Protein AF-0000000085034237 (afdb_homodimer)

Nearest PDB structures (foldseek):
  7b90-assembly1_E  TM=6.264E-01  e=4.190E-01  Thermus thermophilus HB8
  2lqj-assembly1_A  TM=6.783E-01  e=7.336E+00  Mycobacterium tuberculosis
  5xg3-assembly1_B  TM=3.775E-01  e=8.154E-01  Bacillus subtilis subsp. subtilis str. 168
  6i05-assembly1_A  TM=3.470E-01  e=2.703E+00  Pseudomonas aeruginosa
  7b90-assembly1_E  TM=6.260E-01  e=4.190E-01  Thermus thermophilus HB8

Sequence (158 aa):
MKEFEKVAELVRRLGGGYVRYVKWSYAPATDTYHLKIYLVKPVEWRVLSEIVKELERGFSVRVYAPHAHALRLDLKKKIMKEFEKVAELVRRLGGGYVRYVKWSYAPATDTYHLKIYLVKPVEWRVLSEIVKELERGFSVRVYAPHAHALRLDLKKKI

Secondary structure (DSSP, 8-state):
-HHHHHHHHHHHHHHGGGEEEEEEEEETTTTEEEEEEEESSPEEHHHHHHHHHHHTTTEEEEEE-TTTSEEEEEEEE--/-HHHHHHHHHHHHHHGGGEEEEEEEEETTTTEEEEEEEESSPEEHHHHHHHHHHHTTTEEEEEE-TTTSEEEEEEEE--

Structure (mmCIF, N/CA/C/O backbone):
data_AF-0000000085034237-model_v1
#
loop_
_entity.id
_entity.type
_entity.pdbx_description
1 polymer 'Uncharacterized protein'
#
loop_
_atom_site.group_PDB
_atom_site.id
_atom_site.type_symbol
_atom_site.label_atom_id
_atom_site.label_alt_id
_atom_site.label_comp_id
_atom_site.label_asym_id
_atom_site.label_entity_id
_atom_site.label_seq_id
_atom_site.pdbx_PDB_ins_code
_atom_site.Cartn_x
_atom_site.Cartn_y
_atom_site.Cartn_z
_atom_site.occupancy
_atom_site.B_iso_or_equiv
_atom_site.auth_seq_id
_atom_site.auth_comp_id
_atom_site.auth_asym_id
_atom_site.auth_atom_id
_atom_site.pdbx_PDB_model_num
ATOM 1 N N . MET A 1 1 ? -1.5 -16.875 -18.328 1 61.69 1 MET A N 1
ATOM 2 C CA . MET A 1 1 ? -1.29 -15.508 -18.797 1 61.69 1 MET A CA 1
ATOM 3 C C . MET A 1 1 ? -2.605 -14.734 -18.828 1 61.69 1 MET A C 1
ATOM 5 O O . MET A 1 1 ? -2.686 -13.609 -18.344 1 61.69 1 MET A O 1
ATOM 9 N N . LYS A 1 2 ? -3.73 -15.414 -19.125 1 76.06 2 LYS A N 1
ATOM 10 C CA . LYS A 1 2 ? -5.051 -14.805 -19.234 1 76.06 2 LYS A CA 1
ATOM 11 C C . LYS A 1 2 ? -5.559 -14.328 -17.875 1 76.06 2 LYS A C 1
ATOM 13 O O . LYS A 1 2 ? -6.125 -13.242 -17.766 1 76.06 2 LYS A O 1
ATOM 18 N N . GLU A 1 3 ? -5.137 -15.07 -16.859 1 79.94 3 GLU A N 1
ATOM 19 C CA . GLU A 1 3 ? -5.664 -14.781 -15.523 1 79.94 3 GLU A CA 1
ATOM 20 C C . GLU A 1 3 ? -5.102 -13.461 -14.984 1 79.94 3 GLU A C 1
ATOM 22 O O . GLU A 1 3 ? -5.848 -12.641 -14.453 1 79.94 3 GLU A O 1
ATOM 27 N N . PHE A 1 4 ? -3.838 -13.164 -15.344 1 86.56 4 PHE A N 1
ATOM 28 C CA . PHE A 1 4 ? -3.25 -11.984 -14.727 1 86.56 4 PHE A CA 1
ATOM 29 C C . PHE A 1 4 ? -3.525 -10.734 -15.555 1 86.56 4 PHE A C 1
ATOM 31 O O . PHE A 1 4 ? -3.42 -9.617 -15.055 1 86.56 4 PHE A O 1
ATOM 38 N N . GLU A 1 5 ? -3.9 -10.984 -16.812 1 87.88 5 GLU A N 1
ATOM 39 C CA . GLU A 1 5 ? -4.426 -9.859 -17.578 1 87.88 5 GLU A CA 1
ATOM 40 C C . GLU A 1 5 ? -5.727 -9.336 -16.969 1 87.88 5 GLU A C 1
ATOM 42 O O . GLU A 1 5 ? -5.945 -8.125 -16.906 1 87.88 5 GLU A O 1
ATOM 47 N N . LYS A 1 6 ? -6.496 -10.312 -16.516 1 90.12 6 LYS A N 1
ATOM 48 C CA . LYS A 1 6 ? -7.746 -9.945 -15.852 1 90.12 6 LYS A CA 1
ATOM 49 C C . LYS A 1 6 ? -7.48 -9.219 -14.539 1 90.12 6 LYS A C 1
ATOM 51 O O . LYS A 1 6 ? -8.195 -8.281 -14.18 1 90.12 6 LYS A O 1
ATOM 56 N N . VAL A 1 7 ? -6.453 -9.695 -13.852 1 91.5 7 VAL A N 1
ATOM 57 C CA . VAL A 1 7 ? -6.062 -9.062 -12.594 1 91.5 7 VAL A CA 1
ATOM 58 C C . VAL A 1 7 ? -5.602 -7.633 -12.852 1 91.5 7 VAL A C 1
ATOM 60 O O . VAL A 1 7 ? -6.008 -6.707 -12.148 1 91.5 7 VAL A O 1
ATOM 63 N N . ALA A 1 8 ? -4.801 -7.438 -13.914 1 91.88 8 ALA A N 1
ATOM 64 C CA . ALA A 1 8 ? -4.312 -6.105 -14.258 1 91.88 8 ALA A CA 1
ATOM 65 C C . ALA A 1 8 ? -5.469 -5.18 -14.641 1 91.88 8 ALA A C 1
ATOM 67 O O . ALA A 1 8 ? -5.488 -4.012 -14.25 1 91.88 8 ALA A O 1
ATOM 68 N N . GLU A 1 9 ? -6.402 -5.734 -15.367 1 92.56 9 GLU A N 1
ATOM 69 C CA . GLU A 1 9 ? -7.57 -4.957 -15.773 1 92.56 9 GLU A CA 1
ATOM 70 C C . GLU A 1 9 ? -8.414 -4.559 -14.562 1 92.56 9 GLU A C 1
ATOM 72 O O . GLU A 1 9 ? -8.914 -3.436 -14.492 1 92.56 9 GLU A O 1
ATOM 77 N N . LEU A 1 10 ? -8.586 -5.43 -13.656 1 93.31 10 LEU A N 1
ATOM 78 C CA . LEU A 1 10 ? -9.312 -5.156 -12.43 1 93.31 10 LEU A CA 1
ATOM 79 C C . LEU A 1 10 ? -8.664 -4.008 -11.656 1 93.31 10 LEU A C 1
ATOM 81 O O . LEU A 1 10 ? -9.352 -3.088 -11.211 1 93.31 10 LEU A O 1
ATOM 85 N N . VAL A 1 11 ? -7.355 -4.055 -11.539 1 93.62 11 VAL A N 1
ATOM 86 C CA . VAL A 1 11 ? -6.602 -3.043 -10.805 1 93.62 11 VAL A CA 1
ATOM 87 C C . VAL A 1 11 ? -6.746 -1.69 -11.5 1 93.62 11 VAL A C 1
ATOM 89 O O . VAL A 1 11 ? -6.938 -0.666 -10.836 1 93.62 11 VAL A O 1
ATOM 92 N N . ARG A 1 12 ? -6.734 -1.669 -12.82 1 94.19 12 ARG A N 1
ATOM 93 C CA . ARG A 1 12 ? -6.895 -0.429 -13.57 1 94.19 12 ARG A CA 1
ATOM 94 C C . ARG A 1 12 ? -8.297 0.139 -13.391 1 94.19 12 ARG A C 1
ATOM 96 O O . ARG A 1 12 ? -8.469 1.348 -13.211 1 94.19 12 ARG A O 1
ATOM 103 N N . ARG A 1 13 ? -9.211 -0.736 -13.391 1 95.06 13 ARG A N 1
ATOM 104 C CA . ARG A 1 13 ? -10.602 -0.32 -13.266 1 95.06 13 ARG A CA 1
ATOM 105 C C . ARG A 1 13 ? -10.883 0.241 -11.875 1 95.06 13 ARG A C 1
ATOM 107 O O . ARG A 1 13 ? -11.422 1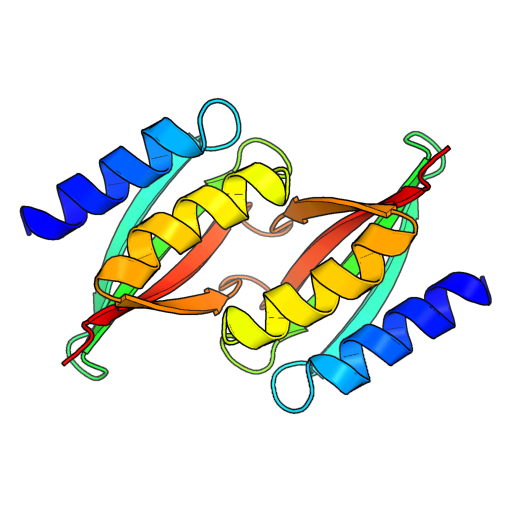.343 -11.742 1 95.06 13 ARG A O 1
ATOM 114 N N . LEU A 1 14 ? -10.445 -0.408 -10.867 1 94.19 14 LEU A N 1
ATOM 115 C CA . LEU A 1 14 ? -10.711 0.003 -9.492 1 94.19 14 LEU A CA 1
ATOM 116 C C . LEU A 1 14 ? -9.836 1.184 -9.094 1 94.19 14 LEU A C 1
ATOM 118 O O . LEU A 1 14 ? -10.258 2.043 -8.32 1 94.19 14 LEU A O 1
ATOM 122 N N . GLY A 1 15 ? -8.586 1.184 -9.625 1 94.06 15 GLY A N 1
ATOM 123 C CA . GLY A 1 15 ? -7.668 2.266 -9.312 1 94.06 15 GLY A CA 1
ATOM 124 C C . GLY A 1 15 ? -8.039 3.578 -9.977 1 94.06 15 GLY A C 1
ATOM 125 O O . GLY A 1 15 ? -7.676 4.652 -9.492 1 94.06 15 GLY A O 1
ATOM 126 N N . GLY A 1 16 ? -8.727 3.402 -11.156 1 91.69 16 GLY A N 1
ATOM 127 C CA . GLY A 1 16 ? -9.219 4.574 -11.859 1 91.69 16 GLY A CA 1
ATOM 128 C C . GLY A 1 16 ? -8.141 5.598 -12.148 1 91.69 16 GLY A C 1
ATOM 129 O O . GLY A 1 16 ? -7.078 5.254 -12.688 1 91.69 16 GLY A O 1
ATOM 130 N N . GLY A 1 17 ? -8.422 6.902 -11.742 1 91.75 17 GLY A N 1
ATOM 131 C CA . GLY A 1 17 ? -7.559 8.023 -12.062 1 91.75 17 GLY A CA 1
ATOM 132 C C . GLY A 1 17 ? -6.25 8.008 -11.289 1 91.75 17 GLY A C 1
ATOM 133 O O . GLY A 1 17 ? -5.352 8.805 -11.57 1 91.75 17 GLY A O 1
ATOM 134 N N . TYR A 1 18 ? -6.094 7.059 -10.422 1 93.81 18 TYR A N 1
ATOM 135 C CA . TYR A 1 18 ? -4.863 6.973 -9.648 1 93.81 18 TYR A CA 1
ATOM 136 C C . TYR A 1 18 ? -3.809 6.16 -10.391 1 93.81 18 TYR A C 1
ATOM 138 O O . TYR A 1 18 ? -2.613 6.27 -10.109 1 93.81 18 TYR A O 1
ATOM 146 N N . VAL A 1 19 ? -4.223 5.242 -11.312 1 93.62 19 VAL A N 1
ATOM 147 C CA . VAL A 1 19 ? -3.334 4.254 -11.914 1 93.62 19 VAL A CA 1
ATOM 148 C C . VAL A 1 19 ? -3.008 4.664 -13.352 1 93.62 19 VAL A C 1
ATOM 150 O O . VAL A 1 19 ? -3.91 4.863 -14.164 1 93.62 19 VAL A O 1
ATOM 153 N N . ARG A 1 20 ? -1.748 4.836 -13.68 1 94 20 ARG A N 1
ATOM 154 C CA . ARG A 1 20 ? -1.289 5.117 -15.039 1 94 20 ARG A CA 1
ATOM 155 C C . ARG A 1 20 ? -1.277 3.85 -15.883 1 94 20 ARG A C 1
ATOM 157 O O . ARG A 1 20 ? -1.872 3.812 -16.969 1 94 20 ARG A O 1
ATOM 164 N N . TYR A 1 21 ? -0.689 2.861 -15.344 1 93 21 TYR A N 1
ATOM 165 C CA . TYR A 1 21 ? -0.686 1.546 -15.977 1 93 21 TYR A CA 1
ATOM 166 C C . TYR A 1 21 ? -0.199 0.478 -15 1 93 21 TYR A C 1
ATOM 168 O O . TYR A 1 21 ? 0.249 0.793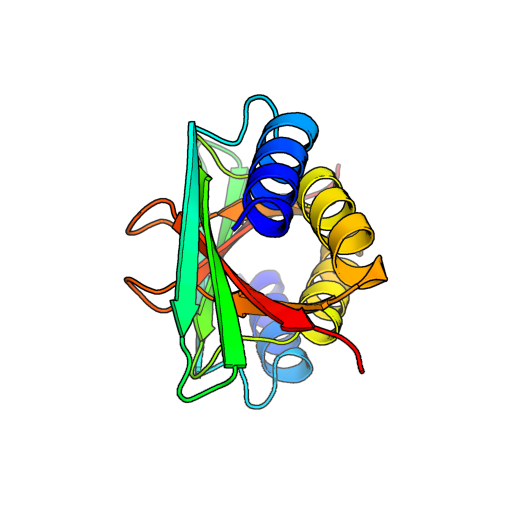 -13.898 1 93 21 TYR A O 1
ATOM 176 N N . VAL A 1 22 ? -0.385 -0.76 -15.398 1 93.25 22 VAL A N 1
ATOM 177 C CA . VAL A 1 22 ? -0.043 -1.909 -14.57 1 93.25 22 VAL A CA 1
ATOM 178 C C . VAL A 1 22 ? 0.824 -2.883 -15.359 1 93.25 22 VAL A C 1
ATOM 180 O O . VAL A 1 22 ? 0.562 -3.137 -16.547 1 93.25 22 VAL A O 1
ATOM 183 N N . LYS A 1 23 ? 1.879 -3.287 -14.789 1 92 23 LYS A N 1
ATOM 184 C CA . LYS A 1 23 ? 2.695 -4.367 -15.336 1 92 23 LYS A CA 1
ATOM 185 C C . LYS A 1 23 ? 2.715 -5.57 -14.398 1 92 23 LYS A C 1
ATOM 187 O O . LYS A 1 23 ? 2.58 -5.418 -13.188 1 92 23 LYS A O 1
ATOM 192 N N . TRP A 1 24 ? 2.82 -6.746 -14.953 1 92.25 24 TRP A N 1
ATOM 193 C CA . TRP A 1 24 ? 2.906 -7.93 -14.102 1 92.25 24 TRP A CA 1
ATOM 194 C C . TRP A 1 24 ? 3.963 -8.898 -14.617 1 92.25 24 TRP A C 1
ATOM 196 O O . TRP A 1 24 ? 4.32 -8.859 -15.797 1 92.25 24 TRP A O 1
ATOM 206 N N . SER A 1 25 ? 4.594 -9.539 -13.758 1 92 25 SER A N 1
ATOM 207 C CA . SER A 1 25 ? 5.535 -10.617 -14.055 1 92 25 SER A CA 1
ATOM 208 C C . SER A 1 25 ? 5.359 -11.789 -13.102 1 92 25 SER A C 1
ATOM 210 O O . SER A 1 25 ? 4.637 -11.688 -12.109 1 92 25 SER A O 1
ATOM 212 N N . TYR A 1 26 ? 5.949 -12.945 -13.555 1 92.62 26 TYR A N 1
ATOM 213 C CA . TYR A 1 26 ? 5.902 -14.148 -12.734 1 92.62 26 TYR A CA 1
ATOM 214 C C . TYR A 1 26 ? 7.305 -14.633 -12.398 1 92.62 26 TYR A C 1
ATOM 216 O O . TYR A 1 26 ? 8.188 -14.656 -13.258 1 92.62 26 TYR A O 1
ATOM 224 N N . ALA A 1 27 ? 7.504 -14.773 -11.133 1 92.56 27 ALA A N 1
ATOM 225 C CA . ALA A 1 27 ? 8.75 -15.352 -10.641 1 92.56 27 ALA A CA 1
ATOM 226 C C . ALA A 1 27 ? 8.578 -16.828 -10.312 1 92.56 27 ALA A C 1
ATOM 228 O O . ALA A 1 27 ? 8.102 -17.172 -9.227 1 92.56 27 ALA A O 1
ATOM 229 N N . PRO A 1 28 ? 9.094 -17.703 -11.148 1 91.81 28 PRO A N 1
ATOM 230 C CA . PRO A 1 28 ? 8.898 -19.141 -10.945 1 91.81 28 PRO A CA 1
ATOM 231 C C . PRO A 1 28 ? 9.609 -19.656 -9.688 1 91.81 28 PRO A C 1
ATOM 233 O O . PRO A 1 28 ? 9.117 -20.578 -9.031 1 91.81 28 PRO A O 1
ATOM 236 N N . ALA A 1 29 ? 10.719 -19 -9.328 1 92.75 29 ALA A N 1
ATOM 237 C CA . ALA A 1 29 ? 11.523 -19.469 -8.203 1 92.75 29 ALA A CA 1
ATOM 238 C C . ALA A 1 29 ? 10.742 -19.391 -6.898 1 92.75 29 ALA A C 1
ATOM 240 O O . ALA A 1 29 ? 10.898 -20.234 -6.02 1 92.75 29 ALA A O 1
ATOM 241 N N . THR A 1 30 ? 9.875 -18.391 -6.816 1 90.94 30 THR A N 1
ATOM 242 C CA . THR A 1 30 ? 9.141 -18.188 -5.57 1 90.94 30 THR A CA 1
ATOM 243 C C . THR A 1 30 ? 7.645 -18.391 -5.781 1 90.94 30 THR A C 1
ATOM 245 O O . THR A 1 30 ? 6.848 -18.203 -4.859 1 90.94 30 THR A O 1
ATOM 24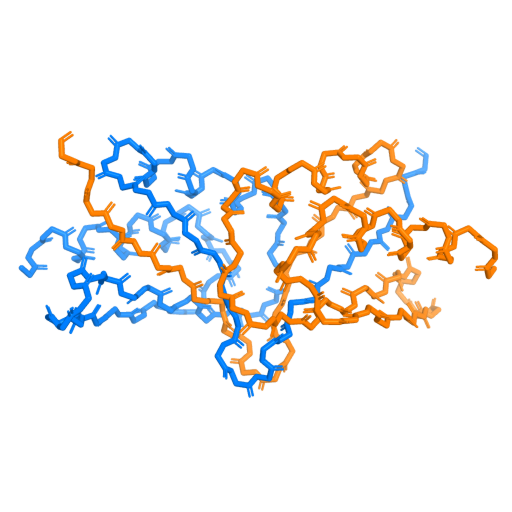8 N N . ASP A 1 31 ? 7.273 -18.797 -7.023 1 92.25 31 ASP A N 1
ATOM 249 C CA . ASP A 1 31 ? 5.867 -18.953 -7.371 1 92.25 31 ASP A CA 1
ATOM 250 C C . ASP A 1 31 ? 5.062 -17.719 -6.992 1 92.25 31 ASP A C 1
ATOM 252 O O . ASP A 1 31 ? 4.031 -17.812 -6.32 1 92.25 31 ASP A O 1
ATOM 256 N N . THR A 1 32 ? 5.57 -16.547 -7.328 1 93.81 32 THR A N 1
ATOM 257 C CA . THR A 1 32 ? 4.973 -15.273 -6.957 1 93.81 32 THR A CA 1
ATOM 258 C C . THR A 1 32 ? 4.707 -14.422 -8.195 1 93.81 32 THR A C 1
ATOM 260 O O . THR A 1 32 ? 5.562 -14.305 -9.07 1 93.81 32 THR A O 1
ATOM 263 N N . TYR A 1 33 ? 3.504 -13.945 -8.281 1 92.94 33 TYR A N 1
ATOM 264 C CA . TYR A 1 33 ? 3.205 -12.93 -9.289 1 92.94 33 TYR A CA 1
ATOM 265 C C . TYR A 1 33 ? 3.49 -11.531 -8.75 1 92.94 33 TYR A C 1
ATOM 267 O O . TYR A 1 33 ? 3.094 -11.195 -7.629 1 92.94 33 TYR A O 1
ATOM 275 N N . HIS A 1 34 ? 4.227 -10.766 -9.492 1 93.44 34 HIS A N 1
ATOM 276 C CA . HIS A 1 34 ? 4.484 -9.367 -9.156 1 93.44 34 HIS A CA 1
ATOM 277 C C . HIS A 1 34 ? 3.609 -8.43 -9.977 1 93.44 34 HIS A C 1
ATOM 279 O O . HIS A 1 34 ? 3.686 -8.43 -11.211 1 93.44 34 HIS A O 1
ATOM 285 N N . LEU A 1 35 ? 2.746 -7.699 -9.312 1 93.75 35 LEU A N 1
ATOM 286 C CA . LEU A 1 35 ? 1.934 -6.66 -9.93 1 93.75 35 LEU A CA 1
ATOM 287 C C . LEU A 1 35 ? 2.469 -5.273 -9.594 1 93.75 35 LEU A C 1
ATOM 289 O O . LEU A 1 35 ? 2.393 -4.84 -8.438 1 93.75 35 LEU A O 1
ATOM 293 N N . LYS A 1 36 ? 3.006 -4.605 -10.617 1 93 36 LYS A N 1
ATOM 294 C CA . LYS A 1 36 ? 3.492 -3.244 -10.414 1 93 36 LYS A CA 1
ATOM 295 C C . LYS A 1 36 ? 2.451 -2.221 -10.859 1 93 36 LYS A C 1
ATOM 297 O O . LYS A 1 36 ? 2.061 -2.191 -12.031 1 93 36 LYS A O 1
ATOM 302 N N . ILE A 1 37 ? 2.033 -1.436 -9.859 1 93.81 37 ILE A N 1
ATOM 303 C CA . ILE A 1 37 ? 1.035 -0.402 -10.109 1 93.81 37 ILE A CA 1
ATOM 304 C C . ILE A 1 37 ? 1.712 0.965 -10.172 1 93.81 37 ILE A C 1
ATOM 306 O O . ILE A 1 37 ? 2.211 1.468 -9.164 1 93.81 37 ILE A O 1
ATOM 310 N N . TYR A 1 38 ? 1.763 1.553 -11.367 1 92.38 38 TYR A N 1
ATOM 311 C CA . TYR A 1 38 ? 2.32 2.887 -11.555 1 92.38 38 TYR A CA 1
ATOM 312 C C . TYR A 1 38 ? 1.265 3.959 -11.305 1 92.38 38 TYR A C 1
ATOM 314 O O . TYR A 1 38 ? 0.223 3.975 -11.969 1 92.38 38 TYR A O 1
ATOM 322 N N . LEU A 1 39 ? 1.561 4.793 -10.391 1 92.81 39 LEU A N 1
ATOM 323 C CA . LEU A 1 39 ? 0.582 5.766 -9.914 1 92.81 39 LEU A CA 1
ATOM 324 C C . LEU A 1 39 ? 0.83 7.137 -10.539 1 92.81 39 LEU A C 1
ATOM 326 O O . LEU A 1 39 ? 1.98 7.547 -10.711 1 92.81 39 LEU A O 1
ATOM 330 N N . VAL A 1 40 ? -0.222 7.859 -10.828 1 91.62 40 VAL A N 1
ATOM 331 C CA . VAL A 1 40 ? -0.149 9.242 -11.289 1 91.62 40 VAL A CA 1
ATOM 332 C C . VAL A 1 40 ? -0.108 10.18 -10.086 1 91.62 40 VAL A C 1
ATOM 334 O O . VAL A 1 40 ? 0.419 11.297 -10.18 1 91.62 40 VAL A O 1
ATOM 337 N N . LYS A 1 41 ? -0.654 9.797 -9.047 1 91.5 41 LYS A N 1
ATOM 338 C CA . LYS A 1 41 ? -0.782 10.523 -7.789 1 91.5 41 LYS A CA 1
ATOM 339 C C . LYS A 1 41 ? -1.002 9.57 -6.621 1 91.5 41 LYS A C 1
ATOM 341 O O . LYS A 1 41 ? -1.261 8.383 -6.828 1 91.5 41 LYS A O 1
ATOM 346 N N . PRO A 1 42 ? -0.822 10.016 -5.473 1 93.12 42 PRO A N 1
ATOM 347 C CA . PRO A 1 42 ? -1.075 9.141 -4.32 1 93.12 42 PRO A CA 1
ATOM 348 C C . PRO A 1 42 ? -2.484 8.555 -4.324 1 93.12 42 PRO A C 1
ATOM 350 O O . PRO A 1 42 ? -3.459 9.281 -4.535 1 93.12 42 PRO A O 1
ATOM 353 N N . VAL A 1 43 ? -2.572 7.266 -4.113 1 93.88 43 VAL A N 1
ATOM 354 C CA . VAL A 1 43 ? -3.852 6.562 -4.152 1 93.88 43 VAL A CA 1
ATOM 355 C C . VAL A 1 43 ? -4.496 6.59 -2.768 1 93.88 43 VAL A C 1
ATOM 357 O O . VAL A 1 43 ? -3.816 6.406 -1.756 1 93.88 43 VAL A O 1
ATOM 360 N N . GLU A 1 44 ? -5.785 6.836 -2.762 1 94.88 44 GLU A N 1
ATOM 361 C CA . GLU A 1 44 ? -6.527 6.766 -1.507 1 94.88 44 GLU A CA 1
ATOM 362 C C . GLU A 1 44 ? -6.508 5.348 -0.937 1 94.88 44 GLU A C 1
ATOM 364 O O . GLU A 1 44 ? -6.645 4.375 -1.678 1 94.88 44 GLU A O 1
ATOM 369 N N . TRP A 1 45 ? -6.438 5.203 0.343 1 95.19 45 TRP A N 1
ATOM 370 C CA . TRP A 1 45 ? -6.402 3.896 0.99 1 95.19 45 TRP A CA 1
ATOM 371 C C . TRP A 1 45 ? -7.648 3.088 0.648 1 95.19 45 TRP A C 1
ATOM 373 O O . TRP A 1 45 ? -7.566 1.881 0.406 1 95.19 45 TRP A O 1
ATOM 383 N N . ARG A 1 46 ? -8.828 3.754 0.634 1 94.44 46 ARG A N 1
ATOM 384 C CA . ARG A 1 46 ? -10.078 3.051 0.349 1 94.44 46 ARG A CA 1
ATOM 385 C C . ARG A 1 46 ? -10.023 2.373 -1.016 1 94.44 46 ARG A C 1
ATOM 387 O O . ARG A 1 46 ? -10.5 1.245 -1.174 1 94.44 46 ARG A O 1
ATOM 394 N N . VAL A 1 47 ? -9.414 3.002 -1.938 1 94.69 47 VAL A N 1
ATOM 395 C CA . VAL A 1 47 ? -9.305 2.475 -3.293 1 94.69 47 VAL A CA 1
ATOM 396 C C . VAL A 1 47 ? -8.328 1.304 -3.318 1 94.69 47 VAL A C 1
ATOM 398 O O . VAL A 1 47 ? -8.641 0.237 -3.854 1 94.69 47 VAL A O 1
ATOM 401 N N . LEU A 1 48 ? -7.148 1.445 -2.721 1 95.5 48 LEU A N 1
ATOM 402 C CA . LEU A 1 48 ? -6.168 0.366 -2.66 1 95.5 48 LEU A CA 1
ATOM 403 C C . LEU A 1 48 ? -6.727 -0.834 -1.903 1 95.5 48 LEU A C 1
ATOM 405 O O . LEU A 1 48 ? -6.527 -1.979 -2.314 1 95.5 48 LEU A O 1
ATOM 409 N N . SER A 1 49 ? -7.414 -0.543 -0.87 1 95.81 49 SER A N 1
ATOM 410 C CA . SER A 1 49 ? -8.008 -1.608 -0.07 1 95.81 49 SER A CA 1
ATOM 411 C C . SER A 1 49 ? -9.047 -2.385 -0.87 1 95.81 49 SER A C 1
ATOM 413 O O . SER A 1 49 ? -9.156 -3.605 -0.733 1 95.81 49 SER A O 1
ATOM 415 N N . GLU A 1 50 ? -9.75 -1.727 -1.66 1 96.06 50 GLU A N 1
ATOM 416 C CA . GLU A 1 50 ? -10.734 -2.395 -2.51 1 96.06 50 GLU A CA 1
ATOM 417 C C . GLU A 1 50 ? -10.055 -3.314 -3.52 1 96.06 50 GLU A C 1
ATOM 419 O O . GLU A 1 50 ? -10.5 -4.441 -3.74 1 96.06 50 GLU A O 1
ATOM 424 N N . ILE A 1 51 ? -9.023 -2.814 -4.121 1 94.88 51 ILE A N 1
ATOM 425 C CA . ILE A 1 51 ? -8.25 -3.609 -5.07 1 94.88 51 ILE A CA 1
ATOM 426 C C . ILE A 1 51 ? -7.746 -4.879 -4.391 1 94.88 51 ILE A C 1
ATOM 428 O O . ILE A 1 51 ? -7.945 -5.984 -4.895 1 94.88 51 ILE A O 1
ATOM 432 N N . VAL A 1 52 ? -7.152 -4.73 -3.236 1 95.75 52 VAL A N 1
ATOM 433 C CA . VAL A 1 52 ? -6.535 -5.859 -2.549 1 95.75 52 VAL A CA 1
ATOM 434 C C . VAL A 1 52 ? -7.617 -6.82 -2.061 1 95.75 52 VAL A C 1
ATOM 436 O O . VAL A 1 52 ? -7.43 -8.039 -2.078 1 95.75 52 VAL A O 1
ATOM 439 N N . LYS A 1 53 ? -8.727 -6.254 -1.612 1 95.94 53 LYS A N 1
ATOM 440 C CA . LYS A 1 53 ? -9.836 -7.098 -1.192 1 95.94 53 LYS A CA 1
ATOM 441 C C . LYS A 1 53 ? -10.25 -8.055 -2.305 1 95.94 53 LYS A C 1
ATOM 443 O O . LYS A 1 53 ? -10.492 -9.242 -2.055 1 95.94 53 LYS A O 1
ATOM 448 N N . GLU A 1 54 ? -10.305 -7.57 -3.494 1 94.44 54 GLU A N 1
ATOM 449 C CA . GLU A 1 54 ? -10.664 -8.406 -4.637 1 94.44 54 GLU A CA 1
ATOM 450 C C . GLU A 1 54 ? -9.586 -9.445 -4.918 1 94.44 54 GLU A C 1
ATOM 452 O O . GLU A 1 54 ? -9.891 -10.609 -5.199 1 94.44 54 GLU A O 1
ATOM 457 N N . LEU A 1 55 ? -8.367 -9.055 -4.824 1 94.5 55 LEU A N 1
ATOM 458 C CA . LEU A 1 55 ? -7.254 -9.953 -5.117 1 94.5 55 LEU A CA 1
ATOM 459 C C . LEU A 1 55 ? -7.148 -11.047 -4.062 1 94.5 55 LEU A C 1
ATOM 461 O O . LEU A 1 55 ? -6.758 -12.172 -4.367 1 94.5 55 LEU A O 1
ATOM 465 N N . GLU A 1 56 ? -7.504 -10.695 -2.865 1 95.12 56 GLU A N 1
ATOM 466 C CA . GLU A 1 56 ? -7.363 -11.617 -1.742 1 95.12 56 GLU A CA 1
ATOM 467 C C . GLU A 1 56 ? -8.352 -12.773 -1.851 1 95.12 56 GLU A C 1
ATOM 469 O O . GLU A 1 56 ? -8.242 -13.766 -1.129 1 95.12 56 GLU A O 1
ATOM 474 N N . ARG A 1 57 ? -9.266 -12.648 -2.717 1 92.94 57 ARG A N 1
ATOM 475 C CA . ARG A 1 57 ? -10.172 -13.773 -2.969 1 92.94 57 ARG A CA 1
ATOM 476 C C . ARG A 1 57 ? -9.406 -14.977 -3.516 1 92.94 57 ARG A C 1
ATOM 478 O O . ARG A 1 57 ? -9.797 -16.125 -3.273 1 92.94 57 ARG A O 1
ATOM 485 N N . GLY A 1 58 ? -8.281 -14.773 -4.195 1 91.69 58 GLY A N 1
ATOM 486 C CA . GLY A 1 58 ? -7.551 -15.867 -4.816 1 91.69 58 GLY A CA 1
ATOM 487 C C . GLY A 1 58 ? -6.07 -15.852 -4.496 1 91.69 58 GLY A C 1
ATOM 488 O O . GLY A 1 58 ? -5.352 -16.812 -4.793 1 91.69 58 GLY A O 1
ATOM 489 N N . PHE A 1 59 ? -5.637 -14.727 -3.801 1 94.56 59 PHE A N 1
ATOM 490 C CA . PHE A 1 59 ? -4.199 -14.586 -3.598 1 94.56 59 PHE A CA 1
ATOM 491 C C . 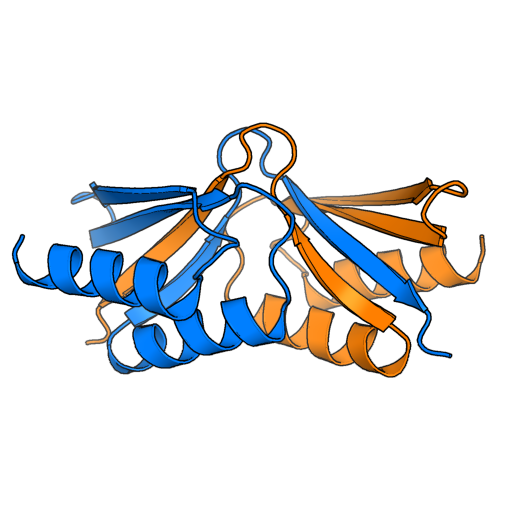PHE A 1 59 ? -3.896 -14.125 -2.176 1 94.56 59 PHE A C 1
ATOM 493 O O . PHE A 1 59 ? -4.719 -13.461 -1.546 1 94.56 59 PHE A O 1
ATOM 500 N N . SER A 1 60 ? -2.781 -14.531 -1.659 1 94.88 60 SER A N 1
ATOM 501 C CA . SER A 1 60 ? -2.141 -13.773 -0.589 1 94.88 60 SER A CA 1
ATOM 502 C C . SER A 1 60 ? -1.395 -12.562 -1.14 1 94.88 60 SER A C 1
ATOM 504 O O . SER A 1 60 ? -0.751 -12.648 -2.188 1 94.88 60 SER A O 1
ATOM 506 N N . VAL A 1 61 ? -1.561 -11.469 -0.463 1 95.75 61 VAL A N 1
ATOM 507 C CA . VAL A 1 61 ? -1.057 -10.219 -1.015 1 95.75 61 VAL A CA 1
ATOM 508 C C . VAL A 1 61 ? -0.02 -9.617 -0.068 1 95.75 61 VAL A C 1
ATOM 510 O O . VAL A 1 61 ? -0.256 -9.516 1.139 1 95.75 61 VAL A O 1
ATOM 513 N N . ARG A 1 62 ? 1.12 -9.32 -0.594 1 95.38 62 ARG A N 1
ATOM 514 C CA . ARG A 1 62 ? 2.123 -8.492 0.068 1 95.38 62 ARG A CA 1
ATOM 515 C C . ARG A 1 62 ? 2.387 -7.215 -0.721 1 95.38 62 ARG A C 1
ATOM 517 O O . ARG A 1 62 ? 2.146 -7.164 -1.929 1 95.38 62 ARG A O 1
ATOM 524 N N . VAL A 1 63 ? 2.799 -6.176 0.01 1 94.12 63 VAL A N 1
ATOM 525 C CA . VAL A 1 63 ? 3.049 -4.879 -0.61 1 94.12 63 VAL A CA 1
ATOM 526 C C . VAL A 1 63 ? 4.523 -4.512 -0.47 1 94.12 63 VAL A C 1
ATOM 528 O O . VAL A 1 63 ? 5.113 -4.688 0.599 1 94.12 63 VAL A O 1
ATOM 531 N N . TYR A 1 64 ? 5.031 -4.02 -1.583 1 89.19 64 TYR A N 1
ATOM 532 C CA . TYR A 1 64 ? 6.434 -3.617 -1.611 1 89.19 64 TYR A CA 1
ATOM 533 C C . TYR A 1 64 ? 6.633 -2.395 -2.498 1 89.19 64 TYR A C 1
ATOM 535 O O . TYR A 1 64 ? 5.699 -1.95 -3.172 1 89.19 64 TYR A O 1
ATOM 543 N N . ALA A 1 65 ? 7.746 -1.741 -2.311 1 83.56 65 ALA A N 1
ATOM 544 C CA . ALA A 1 65 ? 8.195 -0.654 -3.178 1 83.56 65 ALA A CA 1
ATOM 545 C C . ALA A 1 65 ? 9.609 -0.907 -3.691 1 83.56 65 ALA A C 1
ATOM 547 O O . ALA A 1 65 ? 10.586 -0.609 -3.006 1 83.56 65 ALA A O 1
ATOM 548 N N . PRO A 1 66 ? 9.766 -1.409 -4.848 1 73.25 66 PRO A N 1
ATOM 549 C CA . PRO A 1 66 ? 11.023 -1.973 -5.348 1 73.25 66 PRO A CA 1
ATOM 550 C C . PRO A 1 66 ? 12.125 -0.926 -5.477 1 73.25 66 PRO A C 1
ATOM 552 O O . PRO A 1 66 ? 13.312 -1.246 -5.316 1 73.25 66 PRO A O 1
ATOM 555 N N . HIS A 1 67 ? 11.914 0.193 -5.844 1 74.44 67 HIS A N 1
ATOM 556 C CA . HIS A 1 67 ? 13.016 1.089 -6.176 1 74.44 67 HIS A CA 1
ATOM 557 C C . HIS A 1 67 ? 13.664 1.658 -4.918 1 74.44 67 HIS A C 1
ATOM 559 O O . HIS A 1 67 ? 14.891 1.697 -4.809 1 74.44 67 HIS A O 1
ATOM 565 N N . ALA A 1 68 ? 12.977 1.956 -3.969 1 75 68 ALA A N 1
ATOM 566 C CA . ALA A 1 68 ? 13.586 2.545 -2.775 1 75 68 ALA A CA 1
ATOM 567 C C . ALA A 1 68 ? 13.148 1.804 -1.516 1 75 68 ALA A C 1
ATOM 569 O O . ALA A 1 68 ? 13.523 2.18 -0.404 1 75 68 ALA A O 1
ATOM 570 N N . HIS A 1 69 ? 12.438 0.759 -1.707 1 83.88 69 HIS A N 1
ATOM 571 C CA . HIS A 1 69 ? 11.938 -0.041 -0.594 1 83.88 69 HIS A CA 1
ATOM 572 C C . HIS A 1 69 ? 11.133 0.811 0.378 1 83.88 69 HIS A C 1
ATOM 574 O O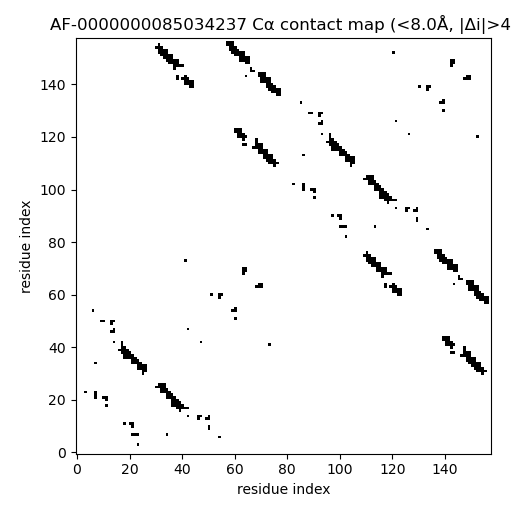 . HIS A 1 69 ? 11.156 0.572 1.588 1 83.88 69 HIS A O 1
ATOM 580 N N . ALA A 1 70 ? 10.625 1.856 -0.225 1 87.19 70 ALA A N 1
ATOM 581 C CA . ALA A 1 70 ? 9.953 2.797 0.667 1 87.19 70 ALA A CA 1
ATOM 582 C C . ALA A 1 70 ? 8.516 3.045 0.22 1 87.19 70 ALA A C 1
ATOM 584 O O . ALA A 1 70 ? 8.266 3.412 -0.932 1 87.19 70 ALA A O 1
ATOM 585 N N . LEU A 1 71 ? 7.57 2.846 1.161 1 91.75 71 LEU A N 1
ATOM 586 C CA . LEU A 1 71 ? 6.184 3.271 1.001 1 91.75 71 LEU A CA 1
ATOM 587 C C . LEU A 1 71 ? 5.949 4.621 1.674 1 91.75 71 LEU A C 1
ATOM 589 O O . LEU A 1 71 ? 6.473 4.875 2.762 1 91.75 71 LEU A O 1
ATOM 593 N N . ARG A 1 72 ? 5.309 5.492 1.003 1 92.69 72 ARG A N 1
ATOM 594 C CA . ARG A 1 72 ? 4.934 6.75 1.646 1 92.69 72 ARG A CA 1
ATOM 595 C C . ARG A 1 72 ? 3.436 6.801 1.921 1 92.69 72 ARG A C 1
ATOM 597 O O . ARG A 1 72 ? 2.627 6.527 1.031 1 92.69 72 ARG A O 1
ATOM 604 N N . LEU A 1 73 ? 3.105 7.098 3.123 1 94.19 73 LEU A N 1
ATOM 605 C CA . LEU A 1 73 ? 1.737 7.426 3.51 1 94.19 73 LEU A CA 1
ATOM 606 C C . LEU A 1 73 ? 1.562 8.93 3.664 1 94.19 73 LEU A C 1
ATOM 608 O O . LEU A 1 73 ? 2.311 9.578 4.402 1 94.19 73 LEU A O 1
ATOM 612 N N . ASP A 1 74 ? 0.714 9.516 2.904 1 94.38 74 ASP A N 1
ATOM 613 C CA . ASP A 1 74 ? 0.287 10.906 3.08 1 94.38 74 ASP A CA 1
ATOM 614 C C . ASP A 1 74 ? -0.864 11 4.078 1 94.38 74 ASP A C 1
ATOM 616 O O . ASP A 1 74 ? -1.934 10.43 3.857 1 94.38 74 ASP A O 1
ATOM 620 N N . LEU A 1 75 ? -0.606 11.672 5.102 1 94.69 75 LEU A N 1
ATOM 621 C CA . LEU A 1 75 ? -1.567 11.773 6.191 1 94.69 75 LEU A CA 1
ATOM 622 C C . LEU A 1 75 ? -2.1 13.195 6.324 1 94.69 75 LEU A C 1
ATOM 624 O O . LEU A 1 75 ? -1.322 14.141 6.469 1 94.69 75 LEU A O 1
ATOM 628 N N . LYS A 1 76 ? -3.35 13.32 6.234 1 93.88 76 LYS A N 1
ATOM 629 C CA . LYS A 1 76 ? -4.031 14.578 6.527 1 93.88 76 LYS A CA 1
ATOM 630 C C . LYS A 1 76 ? -4.957 14.438 7.727 1 93.88 76 LYS A C 1
ATOM 632 O O . LYS A 1 76 ? -5.762 13.5 7.793 1 93.88 76 LYS A O 1
ATOM 637 N N . LYS A 1 77 ? -4.746 15.359 8.617 1 91.94 77 LYS A N 1
ATOM 638 C CA . LYS A 1 77 ? -5.582 15.305 9.812 1 91.94 77 LYS A CA 1
ATOM 639 C C . LYS A 1 77 ? -7.059 15.484 9.461 1 91.94 77 LYS A C 1
ATOM 641 O O . LYS A 1 77 ? -7.402 16.328 8.633 1 91.94 77 LYS A O 1
ATOM 646 N N . LYS A 1 78 ? -7.762 14.555 10.078 1 88.44 78 LYS A N 1
ATOM 647 C CA . LYS A 1 78 ? -9.203 14.719 9.914 1 88.44 78 LYS A CA 1
ATOM 648 C C . LYS A 1 78 ? -9.719 15.898 10.719 1 88.44 78 LYS A C 1
ATOM 650 O O . LYS A 1 78 ? -9.234 16.172 11.82 1 88.44 78 LYS A O 1
ATOM 655 N N . ILE A 1 79 ? -10.461 16.781 10.047 1 75.81 79 ILE A N 1
ATOM 656 C CA . ILE A 1 79 ? -11.078 17.922 10.719 1 75.81 79 ILE A CA 1
ATOM 657 C C . ILE A 1 79 ? -12.234 17.438 11.594 1 75.81 79 ILE A C 1
ATOM 659 O O . ILE A 1 79 ? -12.977 16.531 11.203 1 75.81 79 ILE A O 1
ATOM 663 N N . MET B 1 1 ? 5.258 18.047 16.672 1 61.66 1 MET B N 1
ATOM 664 C CA . MET B 1 1 ? 6.371 17.125 16.422 1 61.66 1 MET B CA 1
ATOM 665 C C . MET B 1 1 ? 6.234 15.859 17.266 1 61.66 1 MET B C 1
ATOM 667 O O . MET B 1 1 ? 6.375 14.75 16.75 1 61.66 1 MET B O 1
ATOM 671 N N . LYS B 1 2 ? 5.629 15.945 18.453 1 76.31 2 LYS B N 1
ATOM 672 C CA . LYS B 1 2 ? 5.469 14.828 19.375 1 76.31 2 LYS B CA 1
ATOM 673 C C . LYS B 1 2 ? 4.453 13.82 18.844 1 76.31 2 LYS B C 1
ATOM 675 O O . LYS B 1 2 ? 4.668 12.609 18.938 1 76.31 2 LYS B O 1
ATOM 680 N N . GLU B 1 3 ? 3.484 14.375 18.141 1 80.25 3 GLU B N 1
ATOM 681 C CA . GLU B 1 3 ? 2.395 13.516 17.688 1 80.25 3 GLU B CA 1
ATOM 682 C C . GLU B 1 3 ? 2.867 12.555 16.594 1 80.25 3 GLU B C 1
ATOM 684 O O . GLU B 1 3 ? 2.557 11.359 16.641 1 80.25 3 GLU B O 1
ATOM 689 N N . PHE B 1 4 ? 3.816 13.008 15.781 1 86.5 4 PHE B N 1
ATOM 690 C CA . PHE B 1 4 ? 4.168 12.148 14.656 1 86.5 4 PHE B CA 1
ATOM 691 C C . PHE B 1 4 ? 5.301 11.203 15.031 1 86.5 4 PHE B C 1
ATOM 693 O O . PHE B 1 4 ? 5.516 10.188 14.359 1 86.5 4 PHE B O 1
ATOM 700 N N . GLU B 1 5 ? 5.992 11.57 16.109 1 87.94 5 GLU B N 1
ATOM 701 C CA . GLU B 1 5 ? 6.91 10.586 16.672 1 87.94 5 GLU B CA 1
ATOM 702 C C . GLU B 1 5 ? 6.16 9.352 17.172 1 87.94 5 GLU B C 1
ATOM 704 O O . GLU B 1 5 ? 6.613 8.219 16.984 1 87.94 5 GLU B O 1
ATOM 709 N N . LYS B 1 6 ? 4.996 9.656 17.75 1 90.19 6 LYS B N 1
ATOM 710 C CA . LYS B 1 6 ? 4.148 8.562 18.219 1 90.19 6 LYS B CA 1
ATOM 711 C C . LYS B 1 6 ? 3.607 7.742 17.062 1 90.19 6 LYS B C 1
ATOM 713 O O . LYS B 1 6 ? 3.494 6.516 17.156 1 90.19 6 LYS B O 1
ATOM 718 N N . VAL B 1 7 ? 3.275 8.469 16 1 91.31 7 VAL B N 1
ATOM 719 C CA . VAL B 1 7 ? 2.787 7.801 14.797 1 91.31 7 VAL B CA 1
ATOM 720 C C . VAL B 1 7 ? 3.885 6.91 14.219 1 91.31 7 VAL B C 1
ATOM 722 O O . VAL B 1 7 ? 3.635 5.754 13.875 1 91.31 7 VAL B O 1
ATOM 725 N N . ALA B 1 8 ? 5.133 7.426 14.172 1 91.81 8 ALA B N 1
ATOM 726 C CA . ALA B 1 8 ? 6.258 6.648 13.656 1 91.81 8 ALA B CA 1
ATOM 727 C C . ALA B 1 8 ? 6.508 5.414 14.516 1 91.81 8 ALA B C 1
ATOM 729 O O . ALA B 1 8 ? 6.773 4.328 13.984 1 91.81 8 ALA B O 1
ATOM 730 N N . GLU B 1 9 ? 6.398 5.594 15.797 1 92.56 9 GLU B N 1
ATOM 731 C CA . GLU B 1 9 ? 6.594 4.477 16.719 1 92.56 9 GLU B CA 1
ATOM 732 C C . GLU B 1 9 ? 5.512 3.418 16.547 1 92.56 9 GLU B C 1
ATOM 734 O O . GLU B 1 9 ? 5.797 2.219 16.594 1 92.56 9 GLU B O 1
ATOM 739 N N . LEU B 1 10 ? 4.312 3.822 16.375 1 93.25 10 LEU B N 1
ATOM 740 C CA . LEU B 1 10 ? 3.199 2.91 16.141 1 93.25 10 LEU B CA 1
ATOM 741 C C . LEU B 1 10 ? 3.445 2.076 14.883 1 93.25 10 LEU B C 1
ATOM 743 O O . LEU B 1 10 ? 3.268 0.856 14.898 1 93.25 10 LEU B O 1
ATOM 747 N N . VAL B 1 11 ? 3.887 2.715 13.828 1 93.56 11 VAL B N 1
ATOM 748 C CA . VAL B 1 11 ? 4.141 2.053 12.547 1 93.56 11 VAL B CA 1
ATOM 749 C C . VAL B 1 11 ? 5.273 1.039 12.711 1 93.56 11 VAL B C 1
ATOM 751 O O . VAL B 1 11 ? 5.188 -0.079 12.195 1 93.56 11 VAL B O 1
ATOM 754 N N . ARG B 1 12 ? 6.297 1.377 13.484 1 94.25 12 ARG B N 1
ATOM 755 C CA . ARG B 1 12 ? 7.41 0.465 13.727 1 94.25 12 ARG B CA 1
ATOM 756 C C . ARG B 1 12 ? 6.961 -0.745 14.539 1 94.25 12 ARG B C 1
ATOM 758 O O . ARG B 1 12 ? 7.344 -1.878 14.242 1 94.25 12 ARG B O 1
ATOM 765 N N . ARG B 1 13 ? 6.152 -0.458 15.461 1 95.06 13 ARG B N 1
ATOM 766 C CA . ARG B 1 13 ? 5.676 -1.524 16.328 1 95.06 13 ARG B CA 1
ATOM 767 C C . ARG B 1 13 ? 4.77 -2.49 15.578 1 95.06 13 ARG B C 1
ATOM 769 O O . ARG B 1 13 ? 4.98 -3.705 15.617 1 95.06 13 ARG B O 1
ATOM 776 N N . LEU B 1 14 ? 3.861 -2.004 14.828 1 94.25 14 LEU B N 1
ATOM 777 C CA . LEU B 1 14 ? 2.9 -2.838 14.117 1 94.25 14 LEU B CA 1
ATOM 778 C C . LEU B 1 14 ? 3.543 -3.49 12.898 1 94.25 14 LEU B C 1
ATOM 780 O O . LEU B 1 14 ? 3.193 -4.613 12.531 1 94.25 14 LEU B O 1
ATOM 784 N N . GLY B 1 15 ? 4.473 -2.723 12.25 1 94.12 15 GLY B N 1
ATOM 785 C CA . GLY B 1 15 ? 5.152 -3.25 11.078 1 94.12 15 GLY B CA 1
ATOM 786 C C . GLY B 1 15 ? 6.145 -4.348 11.414 1 94.12 15 GLY B C 1
ATOM 787 O O . GLY B 1 15 ? 6.453 -5.188 10.562 1 94.12 15 GLY B O 1
ATOM 788 N N . GLY B 1 16 ? 6.676 -4.246 12.68 1 91.62 16 GLY B N 1
ATOM 789 C CA . GLY B 1 16 ? 7.574 -5.277 13.172 1 91.62 16 GLY B CA 1
ATOM 790 C C . GLY B 1 16 ? 8.758 -5.516 12.258 1 91.62 16 GLY B C 1
ATOM 791 O O . GLY B 1 16 ? 9.453 -4.57 11.867 1 91.62 16 GLY B O 1
ATOM 792 N N . GLY B 1 17 ? 8.961 -6.844 11.883 1 91.69 17 GLY B N 1
ATOM 793 C CA . GLY B 1 17 ? 10.125 -7.266 11.125 1 91.69 17 GLY B CA 1
ATOM 794 C C . GLY B 1 17 ? 10.086 -6.816 9.68 1 91.69 17 GLY B C 1
ATOM 795 O O . GLY B 1 17 ? 11.07 -6.969 8.945 1 91.69 17 GLY B O 1
ATOM 796 N N . TYR B 1 18 ? 9.023 -6.168 9.289 1 93.94 18 TYR B N 1
ATOM 797 C CA . TYR B 1 18 ? 8.922 -5.695 7.914 1 93.94 18 TYR B CA 1
ATOM 798 C C . TYR B 1 18 ? 9.531 -4.309 7.766 1 93.94 18 TYR B C 1
ATOM 800 O O . TYR B 1 18 ? 9.875 -3.891 6.66 1 93.94 18 TYR B O 1
ATOM 808 N N . VAL B 1 19 ? 9.594 -3.5 8.859 1 93.69 19 VAL B N 1
ATOM 809 C CA . VAL B 1 19 ? 9.953 -2.086 8.797 1 93.69 19 VAL B CA 1
ATOM 810 C C . VAL B 1 19 ? 11.383 -1.89 9.297 1 93.69 19 VAL B C 1
ATOM 812 O O . VAL B 1 19 ? 11.719 -2.281 10.414 1 93.69 19 VAL B O 1
ATOM 815 N N . ARG B 1 20 ? 12.266 -1.342 8.477 1 94.06 20 ARG B N 1
ATOM 816 C CA . ARG B 1 20 ? 13.625 -0.995 8.859 1 94.06 20 ARG B CA 1
ATOM 817 C C . ARG B 1 20 ? 13.656 0.288 9.688 1 94.06 20 ARG B C 1
ATOM 819 O O . ARG B 1 20 ? 14.203 0.31 10.789 1 94.06 20 ARG B O 1
ATOM 826 N N . TYR B 1 21 ? 13.016 1.264 9.18 1 93 21 TYR B N 1
ATOM 827 C CA . TYR B 1 21 ? 12.844 2.521 9.898 1 93 21 TYR B CA 1
ATOM 828 C C . TYR B 1 21 ? 11.781 3.391 9.234 1 93 21 TYR B C 1
ATOM 830 O O . TYR B 1 21 ? 11.281 3.059 8.156 1 93 21 TYR B O 1
ATOM 838 N N . VAL B 1 22 ? 11.406 4.43 9.93 1 93.25 22 VAL B N 1
ATOM 839 C CA . VAL B 1 22 ? 10.352 5.332 9.484 1 93.25 22 VAL B CA 1
ATOM 840 C C . VAL B 1 22 ? 10.844 6.777 9.539 1 93.25 22 VAL B C 1
ATOM 842 O O . VAL B 1 22 ? 11.508 7.172 10.5 1 93.25 22 VAL B O 1
ATOM 845 N N . LYS B 1 23 ? 10.648 7.492 8.516 1 92 23 LYS B N 1
ATOM 846 C CA . LYS B 1 23 ? 10.883 8.93 8.5 1 92 23 LYS B CA 1
ATOM 847 C C . LYS B 1 23 ? 9.586 9.695 8.25 1 92 23 LYS B C 1
ATOM 849 O O . LYS B 1 23 ? 8.672 9.188 7.594 1 92 23 LYS B O 1
ATOM 854 N N . TRP B 1 24 ? 9.469 10.867 8.797 1 92.31 24 TRP B N 1
ATOM 855 C CA . TRP B 1 24 ? 8.273 11.664 8.555 1 92.31 24 TRP B CA 1
ATOM 856 C C . TRP B 1 24 ? 8.633 13.125 8.305 1 92.31 24 TRP B C 1
ATOM 858 O O . TRP B 1 24 ? 9.703 13.586 8.719 1 92.31 24 TRP B O 1
ATOM 868 N N . SER B 1 25 ? 7.934 13.742 7.484 1 92 25 SER B N 1
ATOM 869 C CA . SER B 1 25 ? 8.031 15.172 7.223 1 92 25 SER B CA 1
ATOM 870 C C . SER B 1 25 ? 6.648 15.812 7.102 1 92 25 SER B C 1
ATOM 872 O O . SER B 1 25 ? 5.637 15.102 7.055 1 92 25 SER B O 1
ATOM 874 N N . TYR B 1 26 ? 6.672 17.172 7.199 1 92.5 26 TYR B N 1
ATOM 875 C CA . TYR B 1 26 ? 5.434 17.938 7.07 1 92.5 26 TYR B CA 1
ATOM 876 C C . TYR B 1 26 ? 5.523 18.938 5.922 1 92.5 26 TYR B C 1
ATOM 878 O O . TYR B 1 26 ? 6.535 19.625 5.762 1 92.5 26 TYR B O 1
ATOM 886 N N . ALA B 1 27 ? 4.57 18.828 5.066 1 92.56 27 ALA B N 1
ATOM 887 C CA . ALA B 1 27 ? 4.434 19.781 3.973 1 92.56 27 ALA B CA 1
ATOM 888 C C . ALA B 1 27 ? 3.385 20.844 4.301 1 92.56 27 ALA B C 1
ATOM 890 O O . ALA B 1 27 ? 2.188 20.609 4.113 1 92.56 27 ALA B O 1
ATOM 891 N N . PRO B 1 28 ? 3.803 22.031 4.625 1 91.81 28 PRO B N 1
ATOM 892 C CA . PRO B 1 28 ? 2.861 23.078 5.031 1 91.81 28 PRO B CA 1
ATOM 893 C C . PRO B 1 28 ? 1.949 23.531 3.891 1 91.81 28 PRO B C 1
ATOM 895 O O . PRO B 1 28 ? 0.788 23.875 4.121 1 91.81 28 PRO B O 1
ATOM 898 N N . ALA B 1 29 ? 2.475 23.438 2.672 1 92.69 29 ALA B N 1
ATOM 899 C CA . ALA B 1 29 ? 1.721 23.922 1.52 1 92.69 29 ALA B CA 1
ATOM 900 C C . ALA B 1 29 ? 0.434 23.125 1.329 1 92.69 29 ALA B C 1
ATOM 902 O O . ALA B 1 29 ? -0.591 23.672 0.92 1 92.69 29 ALA B O 1
ATOM 903 N N . THR B 1 30 ? 0.504 21.828 1.679 1 90.94 30 THR B N 1
ATOM 904 C CA . THR B 1 30 ? -0.658 20.984 1.448 1 90.94 30 THR B CA 1
ATOM 905 C C . THR B 1 30 ? -1.226 20.469 2.77 1 90.94 30 THR B C 1
ATOM 907 O O . THR B 1 30 ? -2.17 19.688 2.783 1 90.94 30 THR B O 1
ATOM 910 N N . ASP B 1 31 ? -0.639 20.953 3.881 1 92.25 31 ASP B N 1
ATOM 911 C CA . ASP B 1 31 ? -1.046 20.484 5.203 1 92.25 31 ASP B CA 1
ATOM 912 C C . ASP B 1 31 ? -1.064 18.969 5.266 1 92.25 31 ASP B C 1
ATOM 914 O O . ASP B 1 31 ? -2.061 18.359 5.68 1 92.25 31 ASP B O 1
ATOM 918 N N . THR B 1 32 ? -0.016 18.328 4.773 1 93.75 32 THR B N 1
ATOM 919 C CA . THR B 1 32 ? 0.079 16.891 4.672 1 93.75 32 THR B CA 1
ATOM 920 C C . THR B 1 32 ? 1.328 16.375 5.383 1 93.75 32 THR B C 1
ATOM 922 O O . THR B 1 32 ? 2.416 16.922 5.219 1 93.75 32 THR B O 1
ATOM 925 N N . TYR B 1 33 ? 1.131 15.422 6.23 1 92.81 33 TYR B N 1
ATOM 926 C CA . TYR B 1 33 ? 2.268 14.695 6.785 1 92.81 33 TYR B CA 1
ATOM 927 C C . TYR B 1 33 ? 2.662 13.531 5.887 1 92.81 33 TYR B C 1
ATOM 929 O O . TYR B 1 33 ? 1.806 12.766 5.438 1 92.81 33 TYR B O 1
ATOM 937 N N . HIS B 1 34 ? 3.922 13.461 5.555 1 93.44 34 HIS B N 1
ATOM 938 C CA . HIS B 1 34 ? 4.461 12.336 4.789 1 93.44 34 HIS B CA 1
ATOM 939 C C . HIS B 1 34 ? 5.18 11.344 5.695 1 93.44 34 HIS B C 1
ATOM 941 O O . HIS B 1 34 ? 6.152 11.703 6.367 1 93.44 34 HIS B O 1
ATOM 947 N N . LEU B 1 35 ? 4.656 10.133 5.766 1 93.75 35 LEU B N 1
ATOM 948 C CA . LEU B 1 35 ? 5.301 9.039 6.48 1 93.75 35 LEU B CA 1
ATOM 949 C C . LEU B 1 35 ? 5.941 8.062 5.504 1 93.75 35 LEU B C 1
ATOM 951 O O . LEU B 1 35 ? 5.242 7.355 4.77 1 93.75 35 LEU B O 1
ATOM 955 N N . LYS B 1 36 ? 7.289 8.039 5.531 1 93 36 LYS B N 1
ATOM 956 C CA . LYS B 1 36 ? 8.016 7.09 4.688 1 93 36 LYS B CA 1
ATOM 957 C C . LYS B 1 36 ? 8.406 5.844 5.477 1 93 36 LYS B C 1
ATOM 959 O O . LYS B 1 36 ? 9.141 5.938 6.469 1 93 36 LYS B O 1
ATOM 964 N N . ILE B 1 37 ? 7.863 4.719 4.98 1 93.81 37 ILE B N 1
ATOM 965 C CA . ILE B 1 37 ? 8.141 3.438 5.621 1 93.81 37 ILE B CA 1
ATOM 966 C C . ILE B 1 37 ? 9.148 2.65 4.789 1 93.81 37 ILE B C 1
ATOM 968 O O . ILE B 1 37 ? 8.836 2.201 3.682 1 93.81 37 ILE B O 1
ATOM 972 N N . TYR B 1 38 ? 10.367 2.516 5.312 1 92.5 38 TYR B N 1
ATOM 973 C CA . TYR B 1 38 ? 11.398 1.729 4.645 1 92.5 38 TYR B CA 1
ATOM 974 C C . TYR B 1 38 ? 11.289 0.256 5.023 1 92.5 38 TYR B C 1
ATOM 976 O O . TYR B 1 38 ? 11.359 -0.095 6.203 1 92.5 38 TYR B O 1
ATOM 984 N 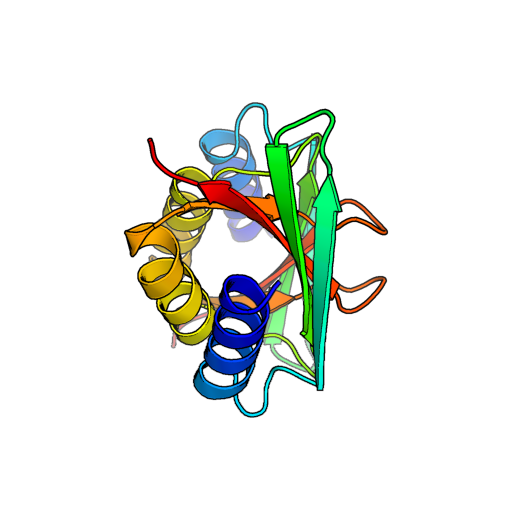N . LEU B 1 39 ? 11.117 -0.542 4.031 1 92.81 39 LEU B N 1
ATOM 985 C CA . LEU B 1 39 ? 10.82 -1.954 4.242 1 92.81 39 LEU B CA 1
ATOM 986 C C . LEU B 1 39 ? 12.078 -2.803 4.066 1 92.81 39 LEU B C 1
ATOM 988 O O . LEU B 1 39 ? 12.891 -2.537 3.18 1 92.81 39 LEU B O 1
ATOM 992 N N . VAL B 1 40 ? 12.219 -3.838 4.848 1 91.81 40 VAL B N 1
ATOM 993 C CA . VAL B 1 40 ? 13.281 -4.824 4.703 1 91.81 40 VAL B CA 1
ATOM 994 C C . VAL B 1 40 ? 12.852 -5.91 3.719 1 91.81 40 VAL B C 1
ATOM 996 O O . VAL B 1 40 ? 13.695 -6.559 3.092 1 91.81 40 VAL B O 1
ATOM 999 N N . LYS B 1 41 ? 11.641 -6.145 3.611 1 91.75 41 LYS B N 1
ATOM 1000 C CA . LYS B 1 41 ? 10.984 -7.141 2.771 1 91.75 41 LYS B CA 1
ATOM 1001 C C . LYS B 1 41 ? 9.531 -6.758 2.496 1 91.75 41 LYS B C 1
ATOM 1003 O O . LYS B 1 41 ? 8.992 -5.848 3.131 1 91.75 41 LYS B O 1
ATOM 1008 N N . PRO B 1 42 ? 8.961 -7.34 1.549 1 93.25 42 PRO B N 1
ATOM 1009 C CA . PRO B 1 42 ? 7.547 -7.039 1.29 1 93.25 42 PRO B CA 1
ATOM 1010 C C . PRO B 1 42 ? 6.664 -7.246 2.52 1 93.25 42 PRO B C 1
ATOM 1012 O O . PRO B 1 42 ? 6.773 -8.273 3.197 1 93.25 42 PRO B O 1
ATOM 1015 N N . VAL B 1 43 ? 5.824 -6.277 2.801 1 93.81 43 VAL B N 1
ATOM 1016 C CA . VAL B 1 43 ? 4.965 -6.316 3.98 1 93.81 43 VAL B CA 1
ATOM 1017 C C . VAL B 1 43 ? 3.654 -7.023 3.645 1 93.81 43 VAL B C 1
ATOM 1019 O O . VAL B 1 43 ? 3.08 -6.801 2.576 1 93.81 43 VAL B O 1
ATOM 1022 N N . GLU B 1 44 ? 3.227 -7.863 4.551 1 95.12 44 GLU B N 1
ATOM 1023 C CA . GLU B 1 44 ? 1.922 -8.5 4.395 1 95.12 44 GLU B CA 1
ATOM 1024 C C . GLU B 1 44 ? 0.799 -7.465 4.422 1 95.12 44 GLU B C 1
ATOM 1026 O O . GLU B 1 44 ? 0.83 -6.523 5.219 1 95.12 44 GLU B O 1
ATOM 1031 N N . TRP B 1 45 ? -0.214 -7.629 3.648 1 95.31 45 TRP B N 1
ATOM 1032 C CA . TRP B 1 45 ? -1.336 -6.695 3.59 1 95.31 45 TRP B CA 1
ATOM 1033 C C . TRP B 1 45 ? -1.997 -6.551 4.957 1 95.31 45 TRP B C 1
ATOM 1035 O O . TRP B 1 45 ? -2.373 -5.449 5.359 1 95.31 45 TRP B O 1
ATOM 1045 N N . ARG B 1 46 ? -2.164 -7.688 5.688 1 94.56 46 ARG B N 1
ATOM 1046 C CA . ARG B 1 46 ? -2.818 -7.645 6.992 1 94.56 46 ARG B CA 1
ATOM 1047 C C . ARG B 1 46 ? -2.088 -6.699 7.941 1 94.56 46 ARG B C 1
ATOM 1049 O O . ARG B 1 46 ? -2.721 -5.961 8.695 1 94.56 46 ARG B O 1
ATOM 1056 N N . VAL B 1 47 ? -0.815 -6.688 7.844 1 94.75 47 VAL B N 1
ATOM 1057 C CA . VAL B 1 47 ? 0.004 -5.84 8.703 1 94.75 47 VAL B CA 1
ATOM 1058 C C . VAL B 1 47 ? -0.142 -4.379 8.281 1 94.75 47 VAL B C 1
ATOM 1060 O O . V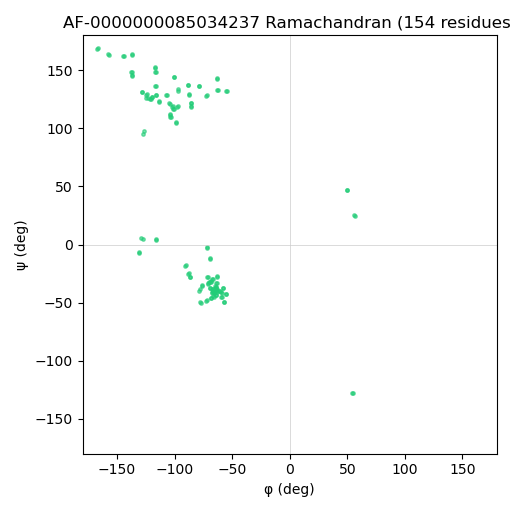AL B 1 47 ? -0.397 -3.508 9.117 1 94.75 47 VAL B O 1
ATOM 1063 N N . LEU B 1 48 ? -0.027 -4.062 7.004 1 95.44 48 LEU B N 1
ATOM 1064 C CA . LEU B 1 48 ? -0.192 -2.701 6.504 1 95.44 48 LEU B CA 1
ATOM 1065 C C . LEU B 1 48 ? -1.595 -2.18 6.801 1 95.44 48 LEU B C 1
ATOM 1067 O O . LEU B 1 48 ? -1.763 -1.022 7.188 1 95.44 48 LEU B O 1
ATOM 1071 N N . SER B 1 49 ? -2.543 -3.039 6.637 1 95.69 49 SER B N 1
ATOM 1072 C CA . SER B 1 49 ? -3.926 -2.658 6.898 1 95.69 49 SER B CA 1
ATOM 1073 C C . SER B 1 49 ? -4.137 -2.314 8.367 1 95.69 49 SER B C 1
ATOM 1075 O O . SER B 1 49 ? -4.895 -1.399 8.695 1 95.69 49 SER B O 1
ATOM 1077 N N . GLU B 1 50 ? -3.492 -2.994 9.195 1 96.12 50 GLU B N 1
ATOM 1078 C CA . GLU B 1 50 ? -3.588 -2.699 10.617 1 96.12 50 GLU B CA 1
ATOM 1079 C C . GLU B 1 50 ? -2.984 -1.335 10.945 1 96.12 50 GLU B C 1
ATOM 1081 O O . GLU B 1 50 ? -3.559 -0.562 11.711 1 96.12 50 GLU B O 1
ATOM 1086 N N . ILE B 1 51 ? -1.843 -1.076 10.375 1 94.88 51 ILE B N 1
ATOM 1087 C CA . ILE B 1 51 ? -1.188 0.215 10.555 1 94.88 51 ILE B CA 1
ATOM 1088 C C . ILE B 1 51 ? -2.121 1.335 10.109 1 94.88 51 ILE B C 1
ATOM 1090 O O . ILE B 1 51 ? -2.365 2.287 10.852 1 94.88 51 ILE B O 1
ATOM 1094 N N . VAL B 1 52 ? -2.684 1.196 8.938 1 95.75 52 VAL B N 1
ATOM 1095 C CA . VAL B 1 52 ? -3.506 2.254 8.359 1 95.75 52 VAL B CA 1
ATOM 1096 C C . VAL B 1 52 ? -4.805 2.389 9.148 1 95.75 52 VAL B C 1
ATOM 1098 O O . VAL B 1 52 ? -5.312 3.498 9.336 1 95.75 52 VAL B O 1
ATOM 1101 N N . LYS B 1 53 ? -5.32 1.258 9.57 1 95.94 53 LYS B N 1
ATOM 1102 C CA . LYS B 1 53 ? -6.527 1.296 10.391 1 95.94 53 LYS B CA 1
ATOM 1103 C C . LYS B 1 53 ? -6.328 2.186 11.617 1 95.94 53 LYS B C 1
ATOM 1105 O O . LYS B 1 53 ? -7.203 2.982 11.961 1 95.94 53 LYS B O 1
ATOM 1110 N N . GLU B 1 54 ? -5.211 2.084 12.242 1 94.5 54 GLU B N 1
ATOM 1111 C CA . GLU B 1 54 ? -4.902 2.904 13.406 1 94.5 54 GLU B CA 1
ATOM 1112 C C . GLU B 1 54 ? -4.75 4.375 13.023 1 94.5 54 GLU B C 1
ATOM 1114 O O . GLU B 1 54 ? -5.234 5.262 13.734 1 94.5 54 GLU B O 1
ATOM 1119 N N . LEU B 1 55 ? -4.105 4.621 11.93 1 94.5 55 LEU B N 1
ATOM 1120 C CA . LEU B 1 55 ? -3.855 5.988 11.492 1 94.5 55 LEU B CA 1
ATOM 1121 C C . LEU B 1 55 ? -5.152 6.672 11.078 1 94.5 55 LEU B C 1
ATOM 1123 O O . LEU B 1 55 ? -5.309 7.883 11.25 1 94.5 55 LEU B O 1
ATOM 1127 N N . GLU B 1 56 ? -6.047 5.887 10.555 1 95.12 56 GLU B N 1
ATOM 1128 C CA . GLU B 1 56 ? -7.297 6.422 10.023 1 95.12 56 GLU B CA 1
ATOM 1129 C C . GLU B 1 56 ? -8.195 6.934 11.148 1 95.12 56 GLU B C 1
ATOM 1131 O O . GLU B 1 56 ? -9.18 7.637 10.891 1 95.12 56 GLU B O 1
ATOM 1136 N N . ARG B 1 57 ? -7.859 6.613 12.312 1 92.88 57 ARG B N 1
ATOM 1137 C CA . ARG B 1 57 ? -8.594 7.172 13.445 1 92.88 57 ARG B CA 1
ATOM 1138 C C . ARG B 1 57 ? -8.445 8.688 13.5 1 92.88 57 ARG B C 1
ATOM 1140 O O . ARG B 1 57 ? -9.359 9.391 13.945 1 92.88 57 ARG B O 1
ATOM 1147 N N . GLY B 1 58 ? -7.352 9.25 13 1 91.62 58 GLY B N 1
ATOM 1148 C CA . GLY B 1 58 ? -7.105 10.68 13.102 1 91.62 58 GLY B CA 1
ATOM 1149 C C . GLY B 1 58 ? -6.715 11.305 11.773 1 91.62 58 GLY B C 1
ATOM 1150 O O . GLY B 1 58 ? -6.645 12.531 11.664 1 91.62 58 GLY B O 1
ATOM 1151 N N . PHE B 1 59 ? -6.52 10.398 10.742 1 94.5 59 PHE B N 1
ATOM 1152 C CA . PHE B 1 59 ? -6 10.938 9.492 1 94.5 59 PHE B CA 1
ATOM 1153 C C . PHE B 1 59 ? -6.734 10.328 8.297 1 94.5 59 PHE B C 1
ATOM 1155 O O . PHE B 1 59 ? -7.238 9.203 8.375 1 94.5 59 PHE B O 1
ATOM 1162 N N . SER B 1 60 ? -6.867 11.07 7.246 1 94.81 60 SER B N 1
ATOM 1163 C CA . SER B 1 60 ? -7.043 10.469 5.926 1 94.81 60 SER B CA 1
ATOM 1164 C C . SER B 1 60 ? -5.711 9.977 5.363 1 94.81 60 SER B C 1
ATOM 1166 O O . SER B 1 60 ? -4.684 10.641 5.516 1 94.81 60 SER B O 1
ATOM 1168 N N . VAL B 1 61 ? -5.762 8.812 4.801 1 95.69 61 VAL B N 1
ATOM 1169 C CA . VAL B 1 61 ? -4.516 8.164 4.414 1 95.69 61 VAL B CA 1
ATOM 1170 C C . VAL B 1 61 ? -4.504 7.918 2.906 1 95.69 61 VAL B C 1
ATOM 1172 O O . VAL B 1 61 ? -5.473 7.406 2.348 1 95.69 61 VAL B O 1
ATOM 1175 N N . ARG B 1 62 ? -3.477 8.375 2.281 1 95.38 62 ARG B N 1
ATOM 1176 C CA . ARG B 1 62 ? -3.15 8.008 0.907 1 95.38 62 ARG B CA 1
ATOM 1177 C C . ARG B 1 62 ? -1.812 7.281 0.839 1 95.38 62 ARG B C 1
ATOM 1179 O O . ARG B 1 62 ? -0.969 7.438 1.726 1 95.38 62 ARG B O 1
ATOM 1186 N N . VAL B 1 63 ? -1.677 6.422 -0.182 1 94.19 63 VAL B N 1
ATOM 1187 C CA . VAL B 1 63 ? -0.459 5.633 -0.344 1 94.19 63 VAL B CA 1
ATOM 1188 C C . VAL B 1 63 ? 0.235 6.016 -1.649 1 94.19 63 VAL B C 1
ATOM 1190 O O . VAL B 1 63 ? -0.417 6.164 -2.686 1 94.19 63 VAL B O 1
ATOM 1193 N N . TYR B 1 64 ? 1.533 6.156 -1.507 1 88.94 64 TYR B N 1
ATOM 1194 C CA . TYR B 1 64 ? 2.34 6.52 -2.666 1 88.94 64 TYR B CA 1
ATOM 1195 C C . TYR B 1 64 ? 3.699 5.828 -2.623 1 88.94 64 TYR B C 1
ATOM 1197 O O . TYR B 1 64 ? 4.035 5.168 -1.64 1 88.94 64 TYR B O 1
ATOM 1205 N N . ALA B 1 65 ? 4.352 5.797 -3.762 1 84.06 65 ALA B N 1
ATOM 1206 C CA . ALA B 1 65 ? 5.73 5.332 -3.889 1 84.06 65 ALA B CA 1
ATOM 1207 C C . ALA B 1 65 ? 6.594 6.371 -4.594 1 84.06 65 ALA B C 1
ATOM 1209 O O . ALA B 1 65 ? 6.652 6.406 -5.828 1 84.06 65 ALA B O 1
ATOM 1210 N N . PRO B 1 66 ? 7.281 7.203 -3.902 1 73.38 66 PRO B N 1
ATOM 1211 C CA . PRO B 1 66 ? 7.906 8.422 -4.426 1 73.38 66 PRO B CA 1
ATOM 1212 C C . PRO B 1 66 ? 9 8.133 -5.449 1 73.38 66 PRO B C 1
ATOM 1214 O O . PRO B 1 66 ? 9.234 8.938 -6.352 1 73.38 66 PRO B O 1
ATOM 1217 N N . HIS B 1 67 ? 9.727 7.18 -5.359 1 74.44 67 HIS B N 1
ATOM 1218 C CA . HIS B 1 67 ? 10.891 7.062 -6.23 1 74.44 67 HIS B CA 1
ATOM 1219 C C . HIS B 1 67 ? 10.492 6.586 -7.621 1 74.44 67 HIS B C 1
ATOM 1221 O O . HIS B 1 67 ? 10.953 7.137 -8.625 1 74.44 67 HIS B O 1
ATOM 1227 N N . ALA B 1 68 ? 9.664 5.738 -7.75 1 75.06 68 ALA B N 1
ATOM 1228 C CA . ALA B 1 68 ? 9.305 5.238 -9.078 1 75.06 68 ALA B CA 1
ATOM 1229 C C . ALA B 1 68 ? 7.797 5.305 -9.297 1 75.06 68 ALA B C 1
ATOM 1231 O O . ALA B 1 68 ? 7.301 4.906 -10.359 1 75.06 68 ALA B O 1
ATOM 1232 N N . HIS B 1 69 ? 7.109 5.859 -8.352 1 83.81 69 HIS B N 1
ATOM 1233 C CA . HIS B 1 69 ? 5.656 5.984 -8.422 1 83.81 69 HIS B CA 1
ATOM 1234 C C . HIS B 1 69 ? 4.996 4.621 -8.602 1 83.81 69 HIS B C 1
ATOM 1236 O O . HIS B 1 69 ? 3.967 4.516 -9.273 1 83.81 69 HIS B O 1
ATOM 1242 N N . ALA B 1 70 ? 5.77 3.664 -8.141 1 86.88 70 ALA B N 1
ATOM 1243 C CA . ALA B 1 70 ? 5.27 2.318 -8.406 1 86.88 70 ALA B CA 1
ATOM 1244 C C . ALA B 1 70 ? 5.117 1.526 -7.109 1 86.88 70 ALA B C 1
ATOM 1246 O O . ALA B 1 70 ? 6.066 1.406 -6.332 1 86.88 70 ALA B O 1
ATOM 1247 N N . LEU B 1 71 ? 3.902 0.985 -6.902 1 91.56 71 LEU B N 1
ATOM 1248 C CA . LEU B 1 71 ? 3.641 0 -5.859 1 91.56 71 LEU B CA 1
ATOM 1249 C C . LEU B 1 71 ? 3.68 -1.415 -6.426 1 91.56 71 LEU B C 1
ATOM 1251 O O . LEU B 1 71 ? 3.17 -1.666 -7.52 1 91.56 71 LEU B O 1
ATOM 1255 N N . ARG B 1 72 ? 4.367 -2.266 -5.777 1 92.5 72 ARG B N 1
ATOM 1256 C CA . ARG B 1 72 ? 4.34 -3.662 -6.199 1 92.5 72 ARG B CA 1
ATOM 1257 C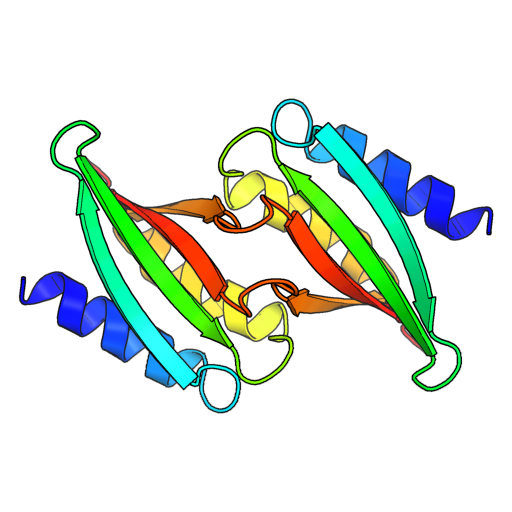 C . ARG B 1 72 ? 3.525 -4.512 -5.234 1 92.5 72 ARG B C 1
ATOM 1259 O O . ARG B 1 72 ? 3.729 -4.449 -4.02 1 92.5 72 ARG B O 1
ATOM 1266 N N . LEU B 1 73 ? 2.615 -5.242 -5.773 1 94.19 73 LEU B N 1
ATOM 1267 C CA . LEU B 1 73 ? 1.903 -6.289 -5.047 1 94.19 73 LEU B CA 1
ATOM 1268 C C . LEU B 1 73 ? 2.451 -7.668 -5.402 1 94.19 73 LEU B C 1
ATOM 1270 O O . LEU B 1 73 ? 2.52 -8.023 -6.582 1 94.19 73 LEU B O 1
ATOM 1274 N N . ASP B 1 74 ? 2.965 -8.359 -4.469 1 94.31 74 ASP B N 1
ATOM 1275 C CA . ASP B 1 74 ? 3.332 -9.766 -4.613 1 94.31 74 ASP B CA 1
ATOM 1276 C C . ASP B 1 74 ? 2.135 -10.672 -4.344 1 94.31 74 ASP B C 1
ATOM 1278 O O . ASP B 1 74 ? 1.579 -10.672 -3.244 1 94.31 74 ASP B O 1
ATOM 1282 N N . LEU B 1 75 ? 1.791 -11.391 -5.316 1 94.69 75 LEU B N 1
ATOM 1283 C CA . LEU B 1 75 ? 0.602 -12.227 -5.25 1 94.69 75 LEU B CA 1
ATOM 1284 C C . LEU B 1 75 ? 0.978 -13.703 -5.293 1 94.69 75 LEU B C 1
ATOM 1286 O O . LEU B 1 75 ? 1.661 -14.148 -6.219 1 94.69 75 LEU B O 1
ATOM 1290 N N . LYS B 1 76 ? 0.577 -14.398 -4.332 1 93.88 76 LYS B N 1
ATOM 1291 C CA . LYS B 1 76 ? 0.686 -15.859 -4.316 1 93.88 76 LYS B CA 1
ATOM 1292 C C . LYS B 1 76 ? -0.692 -16.516 -4.281 1 93.88 76 LYS B C 1
ATOM 1294 O O . LYS B 1 76 ? -1.539 -16.141 -3.463 1 93.88 76 LYS B O 1
ATOM 1299 N N . LYS B 1 77 ? -0.837 -17.422 -5.203 1 92.06 77 LYS B N 1
ATOM 1300 C CA . LYS B 1 77 ? -2.129 -18.094 -5.254 1 92.06 77 LYS B CA 1
ATOM 1301 C C . LYS B 1 77 ? -2.391 -18.875 -3.967 1 92.06 77 LYS B C 1
ATOM 1303 O O . LYS B 1 77 ? -1.49 -19.531 -3.434 1 92.06 77 LYS B O 1
ATOM 1308 N N . LYS B 1 78 ? -3.604 -18.609 -3.568 1 88.06 78 LYS B N 1
ATOM 1309 C CA . LYS B 1 78 ? -4.008 -19.406 -2.412 1 88.06 78 LYS B CA 1
ATOM 1310 C C . LYS B 1 78 ? -4.262 -20.859 -2.805 1 88.06 78 LYS B C 1
ATOM 1312 O O . LYS B 1 78 ? -4.766 -21.141 -3.896 1 88.06 78 LYS B O 1
ATOM 1317 N N . ILE B 1 79 ? -3.627 -21.766 -2.08 1 76 79 ILE B N 1
ATOM 1318 C CA . ILE B 1 79 ? -3.855 -23.188 -2.301 1 76 79 ILE B CA 1
ATOM 1319 C C . ILE B 1 79 ? -5.242 -23.578 -1.792 1 76 79 ILE B C 1
ATOM 1321 O O . ILE B 1 79 ? -5.688 -23.078 -0.751 1 76 79 ILE B O 1
#

Foldseek 3Di:
DVVVVVLQVLLCVLQPQFFPGWDWDADPVVRDIDIDTDTPDDGDPVSVVVSVVVVVVPDDDDDADPPPRDDDDDDDDDD/DVVVVVLQVLLCVLQPQFFPGWDWDADPVVRDIDIDTDTPDDGDPVSVVVSVVVVVVPDDDDDADPPPRDDDDDDDDDD

Radius of gyration: 15.24 Å; Cα contacts (8 Å, |Δi|>4): 307; chains: 2; bounding box: 25×47×39 Å

pLDDT: mean 91.14, std 6.12, range [61.66, 96.12]

Organism: Pyrobaculum neutrophilum (strain DSM 2338 / JCM 9278 / NBRC 100436 / V24Sta) (NCBI:txid444157)

Solvent-accessible surface area (backbone atoms only — not comparable to full-atom values): 8292 Å² total; per-residue (Å²): 114,70,67,58,52,51,50,46,50,50,45,44,62,60,41,40,90,26,42,73,49,68,48,72,49,76,40,76,92,74,59,32,34,40,36,36,41,29,41,73,47,66,32,48,44,71,45,55,48,49,45,49,55,62,47,48,75,54,23,48,54,25,42,38,20,81,82,68,29,30,41,31,36,41,33,28,72,60,129,114,70,67,56,52,52,51,44,49,49,44,44,62,60,42,40,91,27,41,72,50,66,49,72,51,76,40,78,92,73,58,31,35,38,38,37,41,29,40,73,47,65,32,47,45,72,44,55,50,50,45,49,56,60,48,49,74,52,23,46,55,26,43,37,18,83,82,69,28,31,40,30,37,40,34,29,71,60,129